Protein AF-A0A945WNN1-F1 (afdb_monomer_lite)

Secondary structure (DSSP, 8-state):
-HHHH--S--EEETTEEE-HHHHHHT-GGG--SS--HHHHHHHHHHHHH-TTS-HHHHHHHHHHHHHHHHHHHHHTT-

Foldseek 3Di:
DCVVLVLADFDQDPNDTDRVLVVLVVDPVSQDPDHPVVSVLSVLVVQLPDPPDDPVRNVVSVVVSVVSVVVVVVVVVD

Sequence (78 aa):
MAEESNIWAVSIDDGRLRTRTFDRYLRIEQLPKIPRWREVVRTAYFVLSNPAIEPETRSSLQSELEKTKAILKRAAIN

Radius of gyration: 14.07 Å; chains: 1; bounding box: 32×22×43 Å

pLDDT: mean 71.36, std 14.37, range [41.62, 91.25]

Structure (mmCIF, N/CA/C/O backbone):
data_AF-A0A945WNN1-F1
#
_entry.id   AF-A0A945WNN1-F1
#
loop_
_atom_site.group_PDB
_atom_site.id
_atom_site.type_symbol
_atom_site.label_atom_id
_atom_site.label_alt_id
_atom_site.label_comp_id
_atom_site.label_asym_id
_atom_site.label_entity_id
_atom_site.label_seq_id
_atom_site.pdbx_PDB_ins_code
_atom_site.Cartn_x
_atom_site.Cartn_y
_atom_site.Cartn_z
_atom_site.occupancy
_atom_site.B_iso_or_equiv
_atom_site.auth_seq_id
_atom_site.auth_comp_id
_atom_site.auth_asym_id
_atom_site.auth_atom_id
_atom_site.pdbx_PDB_model_num
ATOM 1 N N . MET A 1 1 ? 3.683 -7.722 -12.188 1.00 49.72 1 MET A N 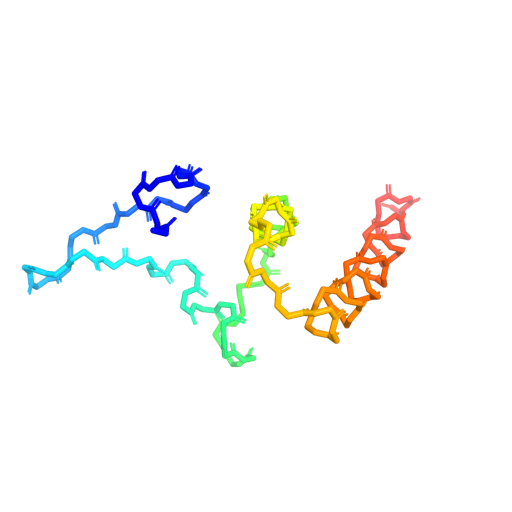1
ATOM 2 C CA . MET A 1 1 ? 3.070 -7.100 -10.980 1.00 49.72 1 MET A CA 1
ATOM 3 C C . MET A 1 1 ? 1.772 -7.764 -10.510 1.00 49.72 1 MET A C 1
ATOM 5 O O . MET A 1 1 ? 1.779 -8.329 -9.423 1.00 49.72 1 MET A O 1
ATOM 9 N N . ALA A 1 2 ? 0.663 -7.719 -11.259 1.00 45.22 2 ALA A N 1
ATOM 10 C CA . ALA A 1 2 ? -0.593 -8.360 -10.834 1.00 45.22 2 ALA A CA 1
ATOM 11 C C . ALA A 1 2 ? -0.547 -9.896 -10.923 1.00 45.22 2 ALA A C 1
ATOM 13 O O . ALA A 1 2 ? -0.868 -10.578 -9.955 1.00 45.22 2 ALA A O 1
ATOM 14 N N . GLU A 1 3 ? -0.068 -10.424 -12.052 1.00 42.59 3 GLU A N 1
ATOM 15 C CA . GLU A 1 3 ? 0.068 -11.870 -12.283 1.00 42.59 3 GLU A CA 1
ATOM 16 C C . GLU A 1 3 ? 1.137 -12.514 -11.390 1.00 42.59 3 GLU A C 1
ATOM 18 O O . GLU A 1 3 ? 0.945 -13.618 -10.897 1.00 42.59 3 GLU A O 1
ATOM 23 N N . GLU A 1 4 ? 2.231 -11.803 -11.107 1.00 48.31 4 GLU A N 1
ATOM 24 C CA . GLU A 1 4 ? 3.325 -12.322 -10.269 1.00 48.31 4 GLU A CA 1
ATOM 25 C C . GLU A 1 4 ? 3.023 -12.285 -8.768 1.00 48.31 4 GLU A C 1
ATOM 27 O O . GLU A 1 4 ? 3.559 -13.095 -8.018 1.00 48.31 4 GLU A O 1
ATOM 32 N N . SER A 1 5 ? 2.198 -11.339 -8.304 1.00 51.34 5 SER A N 1
ATOM 33 C CA . SER A 1 5 ? 1.915 -11.206 -6.869 1.00 51.34 5 SER A CA 1
ATOM 34 C C . SER A 1 5 ? 0.712 -12.036 -6.422 1.00 51.34 5 SER A C 1
ATOM 36 O O . SER A 1 5 ? 0.646 -12.419 -5.257 1.00 51.34 5 SER A O 1
ATOM 38 N N . ASN A 1 6 ? -0.236 -12.330 -7.324 1.00 55.50 6 ASN A N 1
ATOM 39 C CA . ASN A 1 6 ? -1.471 -13.078 -7.048 1.00 55.50 6 ASN A CA 1
ATOM 40 C C . ASN A 1 6 ? -2.313 -12.501 -5.878 1.00 55.50 6 ASN A C 1
ATOM 42 O O . ASN A 1 6 ? -3.147 -13.184 -5.284 1.00 55.50 6 ASN A O 1
ATOM 46 N N . ILE A 1 7 ? -2.074 -11.236 -5.505 1.00 57.47 7 ILE A N 1
ATOM 47 C CA . ILE A 1 7 ? -2.743 -10.556 -4.381 1.00 57.47 7 ILE A CA 1
ATOM 48 C C . ILE A 1 7 ? -4.108 -10.017 -4.807 1.00 57.47 7 ILE A C 1
ATOM 50 O O . ILE A 1 7 ? -5.050 -10.022 -4.016 1.00 57.47 7 ILE A O 1
ATOM 54 N N . TRP A 1 8 ? -4.217 -9.564 -6.053 1.00 58.09 8 TRP A N 1
ATOM 55 C CA . TRP A 1 8 ? -5.448 -9.037 -6.621 1.00 58.09 8 TRP A CA 1
ATOM 56 C C . TRP A 1 8 ? -5.920 -9.966 -7.726 1.00 58.09 8 TRP A C 1
ATOM 58 O O . TRP A 1 8 ? -5.147 -10.300 -8.622 1.00 58.09 8 TRP A O 1
ATOM 68 N N . ALA A 1 9 ? -7.196 -10.355 -7.680 1.00 53.50 9 ALA A N 1
ATOM 69 C CA . ALA A 1 9 ? -7.806 -11.110 -8.764 1.00 53.50 9 ALA A CA 1
ATOM 70 C C . ALA A 1 9 ? -7.679 -10.316 -10.074 1.00 53.50 9 ALA A C 1
ATOM 72 O O . ALA A 1 9 ? -8.138 -9.173 -10.169 1.00 53.50 9 ALA A O 1
ATOM 73 N N . VAL A 1 10 ? -7.038 -10.929 -11.066 1.00 54.22 10 VAL A N 1
ATOM 74 C CA . VAL A 1 10 ? -6.952 -10.399 -12.424 1.00 54.22 10 VAL A CA 1
ATOM 75 C C . VAL A 1 10 ? -8.260 -10.736 -13.129 1.00 54.22 10 VAL A C 1
ATOM 77 O O . VAL A 1 10 ? -8.692 -11.886 -13.143 1.00 54.22 10 VAL A O 1
ATOM 80 N N . SER A 1 11 ? -8.927 -9.725 -13.674 1.00 50.62 11 SER A N 1
ATOM 81 C CA . SER A 1 11 ? -10.118 -9.901 -14.506 1.00 50.62 11 SER A CA 1
ATOM 82 C C . SER 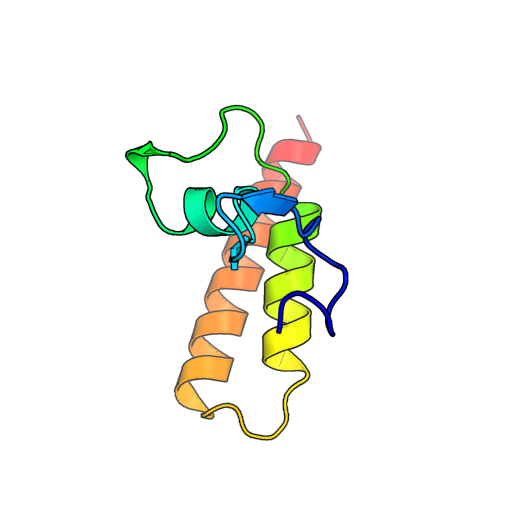A 1 11 ? -9.786 -9.445 -15.921 1.00 50.62 11 SER A C 1
ATOM 84 O O . SER A 1 11 ? -9.141 -8.412 -16.101 1.00 50.62 11 SER A O 1
ATOM 86 N N . ILE A 1 12 ? -10.205 -10.216 -16.922 1.00 47.94 12 ILE A N 1
ATOM 87 C CA . ILE A 1 12 ? -10.095 -9.809 -18.324 1.00 47.94 12 ILE A CA 1
ATOM 88 C C . ILE A 1 12 ? -11.293 -8.911 -18.622 1.00 47.94 12 ILE A C 1
ATOM 90 O O . ILE A 1 12 ? -12.435 -9.340 -18.475 1.00 47.94 12 ILE A O 1
ATOM 94 N N . ASP A 1 13 ? -11.020 -7.670 -19.008 1.00 53.22 13 ASP A N 1
ATOM 95 C CA . ASP A 1 13 ? -12.031 -6.698 -19.424 1.00 53.22 13 ASP A CA 1
ATOM 96 C C . ASP A 1 13 ? -11.572 -6.122 -20.771 1.00 53.22 13 ASP A C 1
ATOM 98 O O . ASP A 1 13 ? -10.452 -5.613 -20.876 1.00 53.22 13 ASP A O 1
ATOM 102 N N . ASP A 1 14 ? -12.395 -6.274 -21.810 1.00 50.06 14 ASP A N 1
ATOM 103 C CA . ASP A 1 14 ? -12.122 -5.814 -23.185 1.00 50.06 14 ASP A CA 1
ATOM 104 C C . ASP A 1 14 ? -10.745 -6.246 -23.749 1.00 50.06 14 ASP A C 1
ATOM 106 O O . ASP A 1 14 ? -9.964 -5.455 -24.279 1.00 50.06 14 ASP A O 1
ATOM 110 N N . GLY A 1 15 ? -10.382 -7.518 -23.548 1.00 54.72 15 GLY A N 1
ATOM 111 C CA . GLY A 1 15 ? -9.126 -8.091 -24.055 1.00 54.72 15 GLY A CA 1
ATOM 112 C C . GLY A 1 15 ? -7.852 -7.625 -23.336 1.00 54.72 15 GLY A C 1
ATOM 113 O O . GLY A 1 15 ? -6.752 -7.989 -23.752 1.00 54.72 15 GLY A O 1
ATOM 114 N N . ARG A 1 16 ? -7.965 -6.851 -22.246 1.00 49.88 16 ARG A N 1
ATOM 115 C CA . ARG A 1 16 ? -6.833 -6.410 -21.417 1.00 49.88 16 ARG A CA 1
ATOM 116 C C . ARG A 1 16 ? -6.933 -6.980 -20.004 1.00 49.88 16 ARG A C 1
ATOM 118 O O . ARG A 1 16 ? -7.998 -6.984 -19.388 1.00 49.88 16 ARG A O 1
ATOM 125 N N . LEU A 1 17 ? -5.800 -7.430 -19.468 1.00 50.41 17 LEU A N 1
ATOM 126 C CA . LEU A 1 17 ? -5.682 -7.851 -18.072 1.00 50.41 17 LEU A CA 1
ATOM 127 C C . LEU A 1 17 ? -5.823 -6.618 -17.172 1.00 50.41 17 LEU A C 1
ATOM 129 O O . LEU A 1 17 ? -5.054 -5.661 -17.290 1.00 50.41 17 LEU A O 1
ATOM 133 N N . ARG A 1 18 ? -6.825 -6.617 -16.290 1.00 51.06 18 ARG A N 1
ATOM 134 C CA . ARG A 1 18 ? -7.110 -5.501 -15.380 1.00 51.06 18 ARG A CA 1
ATOM 135 C C . ARG A 1 18 ? -7.112 -5.968 -13.931 1.00 51.06 18 ARG A C 1
ATOM 137 O O . ARG A 1 18 ? -7.695 -6.995 -13.589 1.00 51.06 18 ARG A O 1
ATOM 144 N N . THR A 1 19 ? -6.557 -5.141 -13.051 1.00 56.78 19 THR A N 1
ATOM 145 C CA . THR A 1 19 ? -6.702 -5.258 -11.595 1.00 56.78 19 THR A CA 1
ATOM 146 C C . THR A 1 19 ? -7.755 -4.276 -11.087 1.00 56.78 19 THR A C 1
ATOM 148 O O . THR A 1 19 ? -7.452 -3.379 -10.303 1.00 56.78 19 THR A O 1
ATOM 151 N N . ARG A 1 20 ? -9.021 -4.455 -11.503 1.00 58.66 20 ARG A N 1
ATOM 152 C CA . ARG A 1 20 ? -10.155 -3.552 -11.180 1.00 58.66 20 ARG A CA 1
ATOM 153 C C . ARG A 1 20 ? -10.306 -3.234 -9.691 1.00 58.66 20 ARG A C 1
ATOM 155 O O . ARG A 1 20 ? -10.872 -2.207 -9.322 1.00 58.66 20 ARG A O 1
ATOM 162 N N . THR A 1 21 ? -9.880 -4.134 -8.808 1.00 58.22 21 THR A N 1
ATOM 163 C CA . THR A 1 21 ? -9.932 -3.887 -7.363 1.00 58.22 21 THR A CA 1
ATOM 164 C C . THR A 1 21 ? -8.801 -2.970 -6.917 1.00 58.22 21 THR A C 1
ATOM 166 O O . THR A 1 21 ? -9.087 -2.036 -6.185 1.00 58.22 21 THR A O 1
ATOM 169 N N . PHE A 1 22 ? -7.578 -3.155 -7.417 1.00 61.53 22 PHE A N 1
ATOM 170 C CA 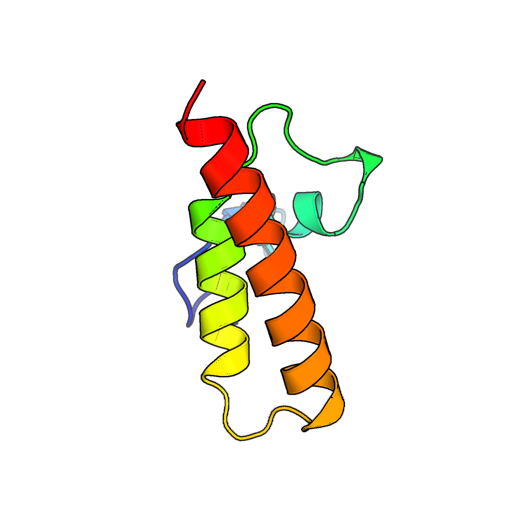. PHE A 1 22 ? -6.441 -2.278 -7.126 1.00 61.53 22 PHE A CA 1
ATOM 171 C C . PHE A 1 22 ? -6.658 -0.857 -7.662 1.00 61.53 22 PHE A C 1
ATOM 173 O O . PHE A 1 22 ? -6.435 0.104 -6.934 1.00 61.53 22 PHE A O 1
ATOM 180 N N . ASP A 1 23 ? -7.194 -0.721 -8.880 1.00 64.88 23 ASP A N 1
ATOM 181 C CA . ASP A 1 23 ? -7.434 0.590 -9.505 1.00 64.88 23 ASP A CA 1
ATOM 182 C C . ASP A 1 23 ? -8.369 1.477 -8.666 1.00 64.88 23 ASP A C 1
ATOM 184 O O . ASP A 1 23 ? -8.205 2.696 -8.611 1.00 64.88 23 ASP A O 1
ATOM 188 N N . ARG A 1 24 ? -9.306 0.861 -7.936 1.00 66.81 24 ARG A N 1
ATOM 189 C CA . ARG A 1 24 ? -10.210 1.557 -7.010 1.00 66.81 24 ARG A CA 1
ATOM 190 C C . ARG A 1 24 ? -9.510 2.101 -5.764 1.00 66.81 24 ARG A C 1
ATOM 192 O O . ARG A 1 24 ? -9.991 3.066 -5.187 1.00 66.81 24 ARG A O 1
ATOM 199 N N . TYR A 1 25 ? -8.379 1.524 -5.360 1.00 70.25 25 TYR A N 1
ATOM 200 C CA . TYR A 1 25 ? -7.556 2.049 -4.262 1.00 70.25 25 TYR A CA 1
ATOM 201 C C . TYR A 1 25 ? -6.669 3.222 -4.688 1.00 70.25 25 TYR A C 1
ATOM 203 O O . TYR A 1 25 ? -6.163 3.932 -3.824 1.00 70.25 25 TYR A O 1
ATOM 211 N N . LEU A 1 26 ? -6.507 3.460 -5.994 1.00 70.81 26 LEU A N 1
ATOM 212 C CA . LEU A 1 26 ? -5.750 4.600 -6.522 1.00 70.81 26 LEU A CA 1
ATOM 213 C C . LEU A 1 26 ? -6.583 5.890 -6.593 1.00 70.81 26 LEU A C 1
ATOM 215 O O . LEU A 1 26 ? -6.042 6.955 -6.884 1.00 70.81 26 LEU A O 1
ATOM 219 N N . ARG A 1 27 ? -7.900 5.817 -6.349 1.00 73.31 27 ARG A N 1
ATOM 220 C CA . ARG A 1 27 ? -8.822 6.960 -6.401 1.00 73.31 27 ARG A CA 1
ATOM 221 C C 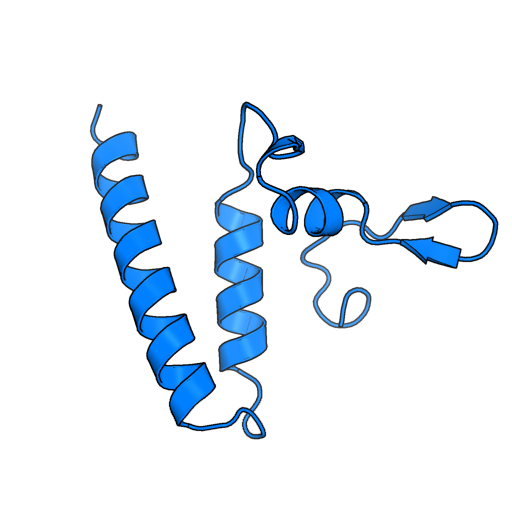. ARG A 1 27 ? -9.681 6.996 -5.145 1.00 73.31 27 ARG A C 1
ATOM 223 O O . ARG A 1 27 ? -10.453 6.074 -4.905 1.00 73.31 27 ARG A O 1
ATOM 230 N N . ILE A 1 28 ? -9.602 8.091 -4.387 1.00 70.62 28 ILE A N 1
ATOM 231 C CA . ILE A 1 28 ? -10.353 8.259 -3.130 1.00 70.62 28 ILE A CA 1
ATOM 232 C C . ILE A 1 28 ? -11.862 8.055 -3.347 1.00 70.62 28 ILE A C 1
ATOM 234 O O . ILE A 1 28 ? -12.517 7.372 -2.569 1.00 70.62 28 ILE A O 1
ATOM 238 N N . GLU A 1 29 ? -12.397 8.576 -4.450 1.00 73.44 29 GLU A N 1
ATOM 239 C CA . GLU A 1 29 ? -13.819 8.487 -4.815 1.00 73.44 29 GLU A CA 1
ATOM 240 C C . GLU A 1 29 ? -14.303 7.056 -5.092 1.00 73.44 29 GLU A C 1
ATOM 242 O O . GLU A 1 29 ? -15.498 6.776 -5.026 1.00 73.44 29 GLU A O 1
ATOM 247 N N . GLN A 1 30 ? -13.386 6.142 -5.416 1.00 71.62 30 GLN A N 1
ATOM 248 C CA . GLN A 1 30 ? -13.703 4.763 -5.781 1.00 71.62 30 GLN A CA 1
ATOM 249 C C . GLN A 1 30 ? -13.387 3.764 -4.665 1.00 71.62 30 GLN A C 1
ATOM 251 O O . GLN A 1 30 ? -13.573 2.556 -4.855 1.00 71.62 30 GLN A O 1
ATOM 256 N N . LEU A 1 31 ? -12.945 4.256 -3.501 1.00 68.81 31 LEU A N 1
ATOM 257 C CA . LEU A 1 31 ? -12.627 3.420 -2.355 1.00 68.81 31 LEU A CA 1
ATOM 258 C C . LEU A 1 31 ? -13.860 2.604 -1.936 1.00 68.81 31 LEU A C 1
ATOM 260 O O . LEU A 1 31 ? -14.933 3.158 -1.679 1.00 68.81 31 LEU A O 1
ATOM 264 N N . PRO A 1 32 ? -13.736 1.270 -1.843 1.00 73.06 32 PRO A N 1
ATOM 265 C CA . PRO A 1 32 ? -14.838 0.436 -1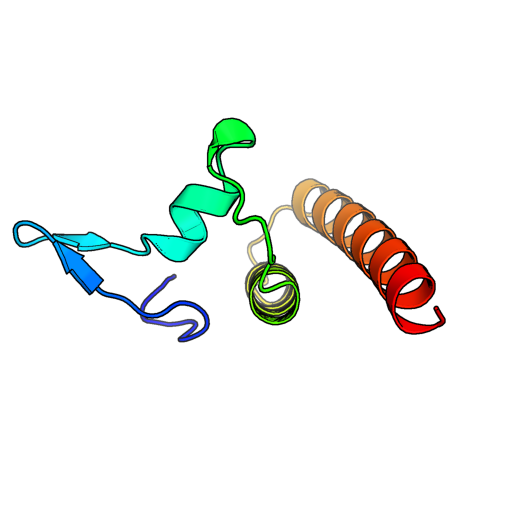.397 1.00 73.06 32 PRO A CA 1
ATOM 266 C C . PRO A 1 32 ? -15.187 0.735 0.068 1.00 73.06 32 PRO A C 1
ATOM 268 O O . PRO A 1 32 ? -14.301 0.843 0.913 1.00 73.06 32 PRO A O 1
ATOM 271 N N . LYS A 1 33 ? -16.493 0.775 0.382 1.00 70.12 33 LYS A N 1
ATOM 272 C CA . LYS A 1 33 ? -17.011 0.982 1.752 1.00 70.12 33 LYS A CA 1
ATOM 273 C C . LYS A 1 33 ? -16.467 -0.031 2.768 1.00 70.12 33 LYS A C 1
ATOM 275 O O . LYS A 1 33 ? -16.331 0.293 3.940 1.00 70.12 33 LYS A O 1
ATOM 280 N N . ILE A 1 34 ? -16.167 -1.251 2.316 1.00 71.25 34 ILE A N 1
ATOM 281 C CA . ILE A 1 34 ? -15.506 -2.294 3.106 1.00 71.25 34 ILE A CA 1
ATOM 282 C C . ILE A 1 34 ? -14.138 -2.553 2.461 1.00 71.25 34 ILE A C 1
ATOM 284 O O . ILE A 1 34 ? -14.043 -3.348 1.519 1.00 71.25 34 ILE A O 1
ATOM 288 N N . PRO A 1 35 ? -13.074 -1.861 2.902 1.00 71.81 35 PRO A N 1
ATOM 289 C CA . PRO A 1 35 ? -11.764 -2.020 2.302 1.00 71.81 35 PRO A CA 1
ATOM 290 C C . PRO A 1 35 ? -11.143 -3.373 2.669 1.00 71.81 35 PRO A C 1
ATOM 292 O O . PRO A 1 35 ? -11.024 -3.743 3.837 1.00 71.81 35 PRO A O 1
ATOM 295 N N . ARG A 1 36 ? -10.656 -4.091 1.655 1.00 80.50 36 ARG A N 1
ATOM 296 C CA . ARG A 1 36 ? -9.822 -5.292 1.771 1.00 80.50 36 ARG A CA 1
ATOM 297 C C . ARG A 1 36 ? -8.398 -4.942 2.204 1.00 80.50 36 ARG A C 1
ATOM 299 O O . ARG A 1 36 ? -7.426 -5.124 1.477 1.00 80.50 36 ARG A O 1
ATOM 306 N N . TRP A 1 37 ? -8.267 -4.442 3.427 1.00 75.81 37 TRP A N 1
ATOM 307 C CA . TRP A 1 37 ? -7.004 -3.952 3.984 1.00 75.81 37 TRP A CA 1
ATOM 308 C C . TRP A 1 37 ? -5.878 -4.999 3.978 1.00 75.81 37 TRP A C 1
ATOM 310 O O . TRP A 1 37 ? -4.713 -4.646 3.814 1.00 75.81 37 TRP A O 1
ATOM 320 N N . ARG A 1 38 ? -6.206 -6.295 4.086 1.00 77.81 38 ARG A N 1
ATOM 321 C CA . ARG A 1 38 ? -5.223 -7.390 3.994 1.00 77.81 38 ARG A CA 1
ATOM 322 C C . ARG A 1 38 ? -4.534 -7.444 2.628 1.00 77.81 38 ARG A C 1
ATOM 324 O O . ARG A 1 38 ? -3.339 -7.713 2.573 1.00 77.81 38 ARG A O 1
ATOM 331 N N . GLU A 1 39 ? -5.266 -7.195 1.543 1.00 77.12 39 GLU A N 1
ATOM 332 C CA . GLU A 1 39 ? -4.727 -7.192 0.174 1.00 77.12 39 GLU A CA 1
ATOM 333 C C . GLU A 1 39 ? -3.855 -5.945 -0.061 1.00 77.12 39 GLU A C 1
ATOM 335 O O . GLU A 1 39 ? -2.752 -6.045 -0.603 1.00 77.12 39 GLU A O 1
ATOM 340 N N . VAL A 1 40 ? -4.270 -4.788 0.466 1.00 79.56 40 VAL A N 1
ATOM 341 C CA . VAL A 1 40 ? -3.479 -3.541 0.434 1.00 79.56 40 VAL A CA 1
ATOM 342 C C . VAL A 1 40 ? -2.137 -3.715 1.154 1.00 79.56 40 VAL A C 1
ATOM 344 O O . VAL A 1 40 ? -1.083 -3.444 0.581 1.00 79.56 40 VAL A O 1
ATOM 347 N N . VAL A 1 41 ? -2.156 -4.246 2.381 1.00 80.31 41 VAL A N 1
ATOM 348 C CA . VAL A 1 41 ? -0.943 -4.505 3.176 1.00 80.31 41 VAL A CA 1
ATOM 349 C C . VAL A 1 41 ? -0.016 -5.498 2.472 1.00 80.31 41 VAL A C 1
ATOM 351 O O . VAL A 1 41 ? 1.189 -5.264 2.398 1.00 80.31 41 VAL A O 1
ATOM 354 N N . ARG A 1 42 ? -0.556 -6.586 1.906 1.00 79.25 42 ARG A N 1
ATOM 355 C CA . ARG A 1 42 ? 0.240 -7.549 1.127 1.00 79.25 42 ARG A CA 1
ATOM 356 C C . ARG A 1 42 ? 0.913 -6.896 -0.078 1.00 79.25 42 ARG A C 1
ATOM 358 O O . ARG A 1 42 ? 2.063 -7.212 -0.361 1.00 79.25 42 ARG A O 1
ATOM 365 N N . THR A 1 43 ? 0.225 -5.977 -0.754 1.00 81.06 43 THR A N 1
ATOM 366 C CA . THR A 1 43 ? 0.779 -5.261 -1.914 1.00 81.06 43 THR A CA 1
ATOM 367 C C . THR A 1 43 ? 1.962 -4.393 -1.506 1.00 81.06 43 THR A C 1
ATOM 369 O O . THR A 1 43 ? 3.003 -4.433 -2.155 1.00 81.06 43 THR A O 1
ATOM 372 N N . ALA A 1 44 ? 1.842 -3.669 -0.390 1.00 81.06 44 ALA A N 1
ATOM 373 C CA . ALA A 1 44 ? 2.946 -2.882 0.149 1.00 81.06 44 ALA A CA 1
ATOM 374 C C . ALA A 1 44 ? 4.161 -3.765 0.479 1.00 81.06 44 ALA A C 1
ATOM 376 O O . ALA A 1 44 ? 5.283 -3.432 0.107 1.00 81.06 44 ALA A O 1
ATOM 377 N N . TYR A 1 45 ? 3.947 -4.928 1.103 1.00 82.75 45 TYR A N 1
ATOM 378 C CA . TYR A 1 45 ? 5.028 -5.881 1.372 1.00 82.75 45 TYR A CA 1
ATOM 379 C C . TYR A 1 45 ? 5.672 -6.444 0.105 1.00 82.75 45 TYR A C 1
ATOM 381 O O . TYR A 1 45 ? 6.893 -6.564 0.056 1.00 82.75 45 TYR A O 1
ATOM 389 N N . PHE A 1 46 ? 4.881 -6.750 -0.924 1.00 81.19 46 PHE A N 1
ATOM 390 C CA . PHE A 1 46 ? 5.402 -7.198 -2.213 1.00 81.19 46 PHE A CA 1
ATOM 391 C C . PHE A 1 46 ? 6.313 -6.134 -2.842 1.00 81.19 46 PHE A C 1
ATOM 393 O O . PHE A 1 46 ? 7.437 -6.436 -3.234 1.00 81.19 46 PHE A O 1
ATOM 400 N N . VAL A 1 47 ? 5.889 -4.868 -2.845 1.00 83.88 47 VAL A N 1
ATOM 401 C CA . VAL A 1 47 ? 6.709 -3.750 -3.339 1.00 83.88 47 VAL A CA 1
ATOM 402 C C . VAL A 1 47 ? 7.983 -3.573 -2.500 1.00 83.88 47 VAL A C 1
ATOM 404 O O . VAL A 1 47 ? 9.062 -3.408 -3.061 1.00 83.88 47 VAL A O 1
ATOM 407 N N . LEU A 1 48 ? 7.898 -3.696 -1.171 1.00 83.19 48 LEU A N 1
ATOM 408 C CA . LEU A 1 48 ? 9.064 -3.636 -0.276 1.00 83.19 48 LEU A CA 1
ATOM 409 C C . LEU A 1 48 ? 10.026 -4.825 -0.434 1.00 83.19 48 LEU A C 1
ATOM 411 O O . LEU A 1 48 ? 11.205 -4.702 -0.087 1.00 83.19 48 LEU A O 1
ATOM 415 N N . SER A 1 49 ? 9.546 -5.966 -0.934 1.00 84.69 49 SER A N 1
ATOM 416 C CA . SER A 1 49 ? 10.381 -7.140 -1.205 1.00 84.69 49 SER A CA 1
ATOM 417 C C . SER A 1 49 ? 11.248 -6.976 -2.456 1.00 84.69 49 SER A C 1
ATOM 419 O O . SER A 1 49 ? 12.241 -7.684 -2.598 1.00 84.69 49 SER A O 1
ATOM 421 N N . ASN A 1 50 ? 10.928 -6.011 -3.327 1.00 85.19 50 ASN A N 1
ATOM 422 C CA . ASN A 1 50 ? 11.756 -5.686 -4.480 1.00 85.19 50 ASN A CA 1
ATOM 423 C C . ASN A 1 50 ? 13.050 -4.977 -4.019 1.00 85.19 50 ASN A C 1
ATOM 425 O O . ASN A 1 50 ? 12.969 -3.898 -3.424 1.00 85.19 50 ASN A O 1
ATOM 429 N N . PRO A 1 51 ? 14.246 -5.535 -4.281 1.00 81.75 51 PRO A N 1
ATOM 430 C CA . PRO A 1 51 ? 15.510 -4.906 -3.900 1.00 81.75 51 PRO A CA 1
ATOM 431 C C . PRO A 1 51 ? 15.835 -3.651 -4.725 1.00 81.75 51 PRO A C 1
ATOM 433 O O . PRO A 1 51 ? 16.603 -2.821 -4.255 1.00 81.75 51 PRO A O 1
ATOM 436 N N . ALA A 1 52 ? 15.231 -3.480 -5.906 1.00 88.06 52 ALA A N 1
ATOM 437 C CA . ALA A 1 52 ? 15.469 -2.348 -6.808 1.00 88.06 52 ALA A CA 1
ATOM 438 C C . ALA A 1 52 ? 14.608 -1.106 -6.502 1.00 88.06 52 ALA A C 1
ATOM 440 O O . ALA A 1 52 ? 14.576 -0.163 -7.286 1.00 88.06 52 ALA A O 1
ATOM 441 N N . ILE A 1 53 ? 13.857 -1.111 -5.400 1.00 86.50 53 ILE A N 1
ATOM 442 C CA . ILE A 1 53 ? 13.080 0.054 -4.973 1.00 86.50 53 ILE A CA 1
ATOM 443 C C . ILE A 1 53 ? 14.001 1.157 -4.441 1.00 86.50 53 ILE A C 1
ATOM 445 O O . ILE A 1 53 ? 14.880 0.898 -3.616 1.00 86.50 53 ILE A O 1
ATOM 449 N N . GLU A 1 54 ? 13.741 2.395 -4.857 1.00 91.25 54 GLU A N 1
ATOM 450 C CA . GLU A 1 54 ? 14.468 3.563 -4.365 1.00 91.25 54 GLU A CA 1
ATOM 451 C C . GLU A 1 54 ? 14.371 3.684 -2.829 1.00 91.25 54 GLU A C 1
ATOM 453 O O . GLU A 1 54 ? 13.271 3.536 -2.273 1.00 91.25 54 GLU A O 1
ATOM 458 N N . PRO A 1 55 ? 15.478 3.979 -2.116 1.00 88.12 55 PRO A N 1
ATOM 459 C CA . PRO A 1 55 ? 15.502 4.042 -0.652 1.00 88.12 55 PRO A CA 1
ATOM 460 C C . PRO A 1 55 ? 14.477 5.013 -0.057 1.00 88.12 55 PRO A C 1
ATOM 462 O O . PRO A 1 55 ? 13.843 4.706 0.955 1.00 88.12 55 PRO A O 1
ATOM 465 N N . GLU A 1 56 ? 14.264 6.160 -0.705 1.00 88.94 56 GLU A N 1
ATOM 466 C CA . GLU A 1 56 ? 13.265 7.143 -0.276 1.00 88.94 56 GLU A CA 1
ATOM 467 C C . GLU A 1 56 ? 11.846 6.584 -0.395 1.00 88.94 56 GLU A C 1
ATOM 469 O O . GLU A 1 56 ? 11.070 6.631 0.559 1.00 88.94 56 GLU A O 1
ATOM 474 N N . THR A 1 57 ? 11.535 5.951 -1.530 1.00 85.56 57 THR A N 1
ATOM 475 C CA . THR A 1 57 ? 10.226 5.322 -1.762 1.00 85.56 57 THR A CA 1
ATOM 476 C C . THR A 1 57 ? 9.984 4.184 -0.771 1.00 85.56 57 THR A C 1
ATOM 478 O O . THR A 1 57 ? 8.882 4.052 -0.236 1.00 85.56 57 THR A O 1
ATOM 481 N N . ARG A 1 58 ? 11.017 3.390 -0.462 1.00 87.25 58 ARG A N 1
ATOM 482 C CA . ARG A 1 58 ? 10.968 2.342 0.568 1.00 87.25 58 ARG A CA 1
ATOM 483 C C . ARG A 1 58 ? 10.624 2.915 1.941 1.00 87.25 58 ARG A C 1
ATOM 485 O O . ARG A 1 58 ? 9.735 2.382 2.605 1.00 87.25 58 ARG A O 1
ATOM 492 N N . SER A 1 59 ? 11.307 3.984 2.348 1.00 88.75 59 SER A N 1
ATOM 493 C CA . SER A 1 59 ? 11.101 4.637 3.645 1.00 88.75 59 SER A CA 1
ATOM 494 C C . SER A 1 59 ? 9.688 5.219 3.767 1.00 88.75 59 SER A C 1
ATOM 496 O O . SER A 1 59 ? 8.973 4.927 4.730 1.00 88.75 59 SER A O 1
ATOM 498 N N . SER A 1 60 ? 9.229 5.956 2.748 1.00 89.75 60 SER A N 1
ATOM 499 C CA . SER A 1 60 ? 7.865 6.497 2.706 1.00 89.75 60 SER A CA 1
ATOM 500 C C . SER A 1 60 ? 6.812 5.390 2.760 1.00 89.75 60 SER A C 1
ATOM 502 O O . SER A 1 60 ? 5.876 5.468 3.556 1.00 89.75 60 SER A O 1
ATOM 504 N N . LEU A 1 61 ? 6.989 4.319 1.979 1.00 86.31 61 LEU A N 1
ATOM 505 C CA . LEU A 1 61 ? 6.059 3.191 1.955 1.00 86.31 61 LEU A CA 1
ATOM 506 C C . LEU A 1 61 ? 6.001 2.459 3.304 1.00 86.31 61 LEU A C 1
ATOM 508 O O . LEU A 1 61 ? 4.915 2.092 3.751 1.00 86.31 61 LEU A O 1
ATOM 512 N N . GLN A 1 62 ? 7.138 2.272 3.980 1.00 88.69 62 GLN A N 1
ATOM 513 C CA . GLN A 1 62 ? 7.171 1.707 5.332 1.00 88.69 62 GLN A CA 1
ATOM 514 C C . GLN A 1 62 ? 6.443 2.594 6.344 1.00 88.69 62 GLN A C 1
ATOM 516 O O . GLN A 1 62 ? 5.660 2.077 7.141 1.00 88.69 62 GLN A O 1
ATOM 521 N N . SER A 1 63 ? 6.647 3.913 6.291 1.00 90.06 63 SER A N 1
ATOM 522 C CA . SER A 1 63 ? 5.963 4.855 7.184 1.00 90.06 63 SER A CA 1
ATOM 523 C C . SER A 1 63 ? 4.440 4.790 7.024 1.00 90.06 63 SER A C 1
ATOM 525 O O . SER A 1 63 ? 3.712 4.641 8.009 1.00 90.06 63 SER A O 1
ATOM 527 N N . GLU A 1 64 ? 3.944 4.821 5.785 1.00 86.75 64 GLU A N 1
ATOM 528 C CA . GLU A 1 64 ? 2.506 4.731 5.504 1.00 86.75 64 GLU A CA 1
ATOM 529 C C . GLU A 1 64 ? 1.914 3.364 5.878 1.00 86.75 64 GLU A C 1
ATOM 531 O O . GLU A 1 64 ? 0.788 3.273 6.384 1.00 86.75 64 GLU A O 1
ATOM 536 N N . LEU A 1 65 ? 2.686 2.288 5.706 1.00 87.19 65 LEU A N 1
ATOM 537 C CA . LEU A 1 65 ? 2.277 0.949 6.116 1.00 87.19 65 LEU A CA 1
ATOM 538 C C . LEU A 1 65 ? 2.110 0.847 7.640 1.00 87.19 65 LEU A C 1
ATOM 540 O O . LEU A 1 65 ? 1.125 0.272 8.109 1.00 87.19 65 LEU A O 1
ATOM 544 N N . GLU A 1 66 ? 3.025 1.428 8.417 1.00 87.25 66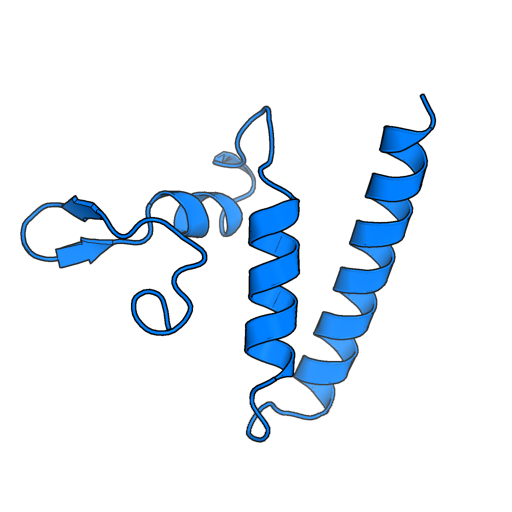 GLU A N 1
ATOM 545 C CA . GLU A 1 66 ? 2.925 1.454 9.881 1.00 87.25 66 GLU A CA 1
ATOM 546 C C . GLU A 1 66 ? 1.737 2.295 10.368 1.00 87.25 66 GLU A C 1
ATOM 548 O O . GLU A 1 66 ? 0.981 1.845 11.234 1.00 87.25 66 GLU A O 1
ATOM 553 N N . LYS A 1 67 ? 1.484 3.462 9.758 1.00 86.88 67 LYS A N 1
ATOM 554 C CA . LYS A 1 67 ? 0.275 4.262 10.043 1.00 86.88 67 LYS A CA 1
ATOM 555 C C . LYS A 1 67 ? -0.997 3.454 9.788 1.00 86.88 67 LYS A C 1
ATOM 557 O O . LYS A 1 67 ? -1.889 3.408 10.637 1.00 86.88 67 LYS A O 1
ATOM 562 N N . THR A 1 68 ? -1.053 2.763 8.651 1.00 82.75 68 THR A N 1
ATOM 563 C CA . THR A 1 68 ? -2.193 1.918 8.275 1.00 82.75 68 THR A CA 1
ATOM 564 C C . THR A 1 68 ? -2.411 0.797 9.292 1.00 82.75 68 THR A C 1
ATOM 566 O O . THR A 1 68 ? -3.533 0.592 9.755 1.00 82.75 68 THR A O 1
ATOM 569 N N . LYS A 1 69 ? -1.348 0.103 9.719 1.00 81.94 69 LYS A N 1
ATOM 570 C CA . LYS A 1 69 ? -1.434 -0.931 10.765 1.00 81.94 69 LYS A CA 1
ATOM 571 C C . LYS A 1 69 ? -1.923 -0.376 12.098 1.00 81.94 69 LYS A C 1
ATOM 573 O O . LYS A 1 69 ? -2.731 -1.029 12.754 1.00 81.94 69 LYS A O 1
ATOM 578 N N . ALA A 1 70 ? -1.462 0.807 12.501 1.00 83.94 70 ALA A N 1
ATOM 579 C CA . ALA A 1 70 ? -1.901 1.440 13.740 1.00 83.94 70 ALA A CA 1
ATOM 580 C C . ALA A 1 70 ? -3.408 1.748 13.716 1.00 83.94 70 ALA A C 1
ATOM 582 O O . ALA A 1 70 ? -4.104 1.480 14.697 1.00 83.94 70 ALA A O 1
ATOM 583 N N . ILE A 1 71 ? -3.925 2.245 12.587 1.00 82.75 71 ILE A N 1
ATOM 584 C CA . ILE A 1 71 ? -5.361 2.486 12.381 1.00 82.75 71 ILE A CA 1
ATOM 585 C C . ILE A 1 71 ? -6.142 1.168 12.446 1.00 82.75 71 ILE A C 1
ATOM 587 O O . ILE A 1 71 ? -7.130 1.076 13.171 1.00 82.75 71 ILE A O 1
ATOM 591 N N . LEU A 1 72 ? -5.675 0.130 11.748 1.00 77.62 72 LEU A N 1
ATOM 592 C CA . LEU A 1 72 ? -6.325 -1.184 11.740 1.00 77.62 72 LEU A CA 1
ATOM 593 C C . LEU A 1 72 ? -6.339 -1.836 13.124 1.00 77.62 72 LEU A C 1
ATOM 595 O O . LEU A 1 72 ? -7.354 -2.398 13.522 1.00 77.62 72 LEU A O 1
ATOM 599 N N . LYS A 1 73 ? -5.241 -1.730 13.881 1.00 76.31 73 LYS A N 1
ATOM 600 C CA . LYS A 1 73 ? -5.161 -2.239 15.255 1.00 76.31 73 LYS A CA 1
ATOM 601 C C . LYS A 1 73 ? -6.175 -1.541 16.159 1.00 76.31 73 LYS A C 1
ATOM 603 O O . LYS A 1 73 ? -6.815 -2.208 16.956 1.00 76.31 73 LYS A O 1
ATOM 608 N N . ARG A 1 74 ? -6.351 -0.224 16.015 1.00 75.56 74 ARG A N 1
ATOM 609 C CA . ARG A 1 74 ? -7.381 0.530 16.750 1.00 75.56 74 ARG A CA 1
ATOM 610 C C . ARG A 1 74 ? -8.794 0.105 16.349 1.00 75.56 74 ARG A C 1
ATOM 612 O O . ARG A 1 74 ? -9.636 -0.051 17.219 1.00 75.56 74 ARG A O 1
ATOM 619 N N . ALA A 1 75 ? -9.037 -0.115 15.058 1.00 69.06 75 ALA A N 1
ATOM 620 C CA . ALA A 1 75 ? -10.343 -0.529 14.547 1.00 69.06 75 ALA A CA 1
ATOM 621 C C . ALA A 1 75 ? -10.723 -1.974 14.922 1.00 69.06 75 ALA A C 1
ATOM 623 O O . ALA A 1 75 ? -11.902 -2.263 15.050 1.00 69.06 75 ALA A O 1
ATOM 624 N N . ALA A 1 76 ? -9.748 -2.871 15.098 1.00 60.88 76 ALA A N 1
ATOM 625 C CA . ALA A 1 76 ? -9.977 -4.274 15.459 1.00 60.88 76 ALA A CA 1
ATOM 626 C C . ALA A 1 76 ? -10.196 -4.515 16.966 1.00 60.88 76 ALA A C 1
ATOM 628 O O . ALA A 1 76 ? -10.506 -5.636 17.358 1.00 60.88 76 ALA A O 1
ATOM 629 N N . ILE A 1 77 ? -9.971 -3.498 17.804 1.00 55.34 77 ILE A N 1
ATOM 630 C CA . ILE A 1 77 ? -10.134 -3.564 19.267 1.00 55.34 77 ILE A CA 1
ATOM 631 C C . ILE A 1 77 ? -11.521 -3.033 19.705 1.00 55.34 77 ILE A C 1
ATOM 633 O O . ILE A 1 77 ? -11.856 -3.135 20.881 1.00 55.34 77 ILE A O 1
ATOM 637 N N . ASN A 1 78 ? -12.343 -2.528 18.774 1.00 41.62 78 ASN A N 1
ATOM 638 C CA . ASN A 1 78 ? -13.731 -2.108 19.015 1.00 41.62 78 ASN A CA 1
ATOM 639 C C . ASN A 1 78 ? -14.749 -3.141 18.529 1.00 41.62 78 ASN A C 1
ATOM 641 O O . ASN A 1 78 ? -14.515 -3.729 17.449 1.00 41.62 78 ASN A O 1
#